Protein AF-W4VEY9-F1 (afdb_monomer_lite)

Secondary structure (DSSP, 8-state):
-HHHHHHHHHHHTHHHHHHTSTTTHHHHHHHHHHHHHHHHHHHHHHHT---HHHHHHHHHHHHHHHHHHHHHHHHHHTT-

InterPro domains:
  IPR020185 Spore morphogenesis/germination protein YwcE [PF17368] (1-50)

pLDDT: mean 70.79, std 9.49, range [47.09, 84.88]

Organism: NCBI:txid1298598

Foldseek 3Di:
DVVLVVVLVVLLCVLVVQCPDPPRVLVSVLCVVVSVLSVVVVVCCVPPRDDPVVVVVVVVVVVVSVVVSVVSVVVVVVVD

Radius of gyration: 14.62 Å; chains: 1; bounding box: 31×16×44 Å

Sequence (80 aa):
MDILLIFLLIFSFTPVLLWGGDNWKKTAIGQIPFVIGAWIVFYQYITVGIGSGQMYLWGNFYCKSDIWSYRFYHHFIRNA

Structure (mmCIF, N/CA/C/O backbone):
data_AF-W4VEY9-F1
#
_entry.id   AF-W4VEY9-F1
#
loop_
_atom_site.group_PDB
_atom_site.id
_atom_site.type_symbol
_atom_site.label_atom_id
_atom_site.label_alt_id
_atom_site.label_comp_id
_atom_site.label_asym_id
_atom_site.label_entity_id
_atom_site.label_seq_id
_atom_site.pdbx_PDB_ins_code
_atom_site.Cartn_x
_atom_site.Cartn_y
_atom_site.Cartn_z
_atom_site.occupancy
_atom_site.B_iso_or_equiv
_atom_site.auth_seq_id
_atom_site.auth_comp_id
_atom_site.auth_asym_id
_atom_site.auth_atom_id
_atom_site.pdbx_PDB_model_num
ATOM 1 N N . MET A 1 1 ? -0.841 -8.419 -17.775 1.00 64.06 1 MET A N 1
ATOM 2 C CA . MET A 1 1 ? -1.003 -7.374 -16.734 1.00 64.06 1 MET A CA 1
ATOM 3 C C . MET A 1 1 ? -2.233 -7.618 -15.859 1.00 64.06 1 MET A C 1
ATOM 5 O O . MET A 1 1 ? -2.352 -7.021 -14.797 1.00 64.06 1 MET A O 1
ATOM 9 N N . ASP A 1 2 ? -3.093 -8.554 -16.252 1.00 73.12 2 ASP A N 1
ATOM 10 C CA . ASP A 1 2 ? -4.409 -8.807 -15.657 1.00 73.12 2 ASP A CA 1
ATOM 11 C C . ASP A 1 2 ? -4.321 -9.459 -14.273 1.00 73.12 2 ASP A C 1
ATOM 13 O O . ASP A 1 2 ? -5.045 -9.089 -13.355 1.00 73.12 2 ASP A O 1
ATOM 17 N N . ILE A 1 3 ? -3.353 -10.362 -14.080 1.00 79.06 3 ILE A N 1
ATOM 18 C CA . ILE A 1 3 ? -3.125 -11.021 -12.789 1.00 79.06 3 ILE A CA 1
ATOM 19 C C 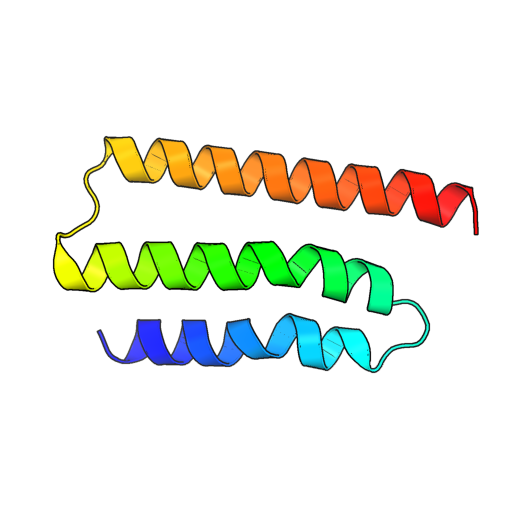. ILE A 1 3 ? -2.688 -10.023 -11.700 1.00 79.06 3 ILE A C 1
ATOM 21 O O . ILE A 1 3 ? -3.160 -10.102 -10.572 1.00 79.06 3 ILE A O 1
ATOM 25 N N . LEU A 1 4 ? -1.841 -9.037 -12.035 1.00 77.25 4 LEU A N 1
ATOM 26 C CA . LEU A 1 4 ? -1.358 -8.025 -11.084 1.00 77.25 4 LEU A CA 1
ATOM 27 C C . LEU A 1 4 ? -2.489 -7.103 -10.621 1.00 77.25 4 LEU A C 1
ATOM 29 O O . LEU A 1 4 ? -2.571 -6.785 -9.438 1.00 77.25 4 LEU A O 1
ATOM 33 N N . LEU A 1 5 ? -3.378 -6.719 -11.540 1.00 77.50 5 LEU A N 1
ATOM 34 C CA . LEU A 1 5 ? -4.569 -5.932 -11.227 1.00 77.50 5 LEU A CA 1
ATOM 35 C C . LEU A 1 5 ? -5.508 -6.699 -10.281 1.00 77.50 5 LEU A C 1
ATOM 37 O O . LEU A 1 5 ? -5.996 -6.131 -9.307 1.00 77.50 5 LEU A O 1
ATOM 41 N N . ILE A 1 6 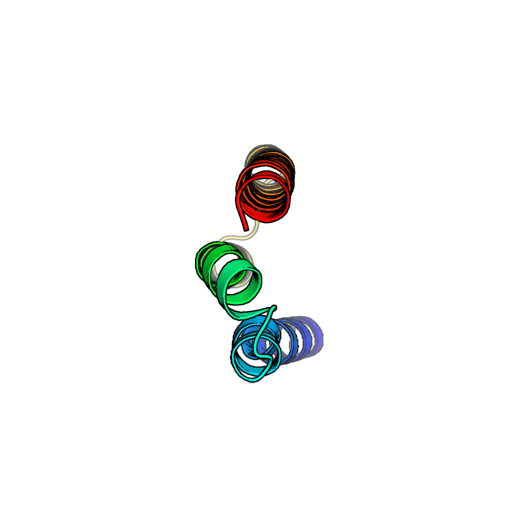? -5.728 -7.993 -10.540 1.00 80.88 6 ILE A N 1
ATOM 42 C CA . ILE A 1 6 ? -6.554 -8.862 -9.687 1.00 80.88 6 ILE A CA 1
ATOM 43 C C . ILE A 1 6 ? -5.957 -8.968 -8.278 1.00 80.88 6 ILE A C 1
ATOM 45 O O . ILE A 1 6 ? -6.679 -8.812 -7.294 1.00 80.88 6 ILE A O 1
ATOM 49 N N . PHE A 1 7 ? -4.641 -9.166 -8.165 1.00 78.62 7 PHE A N 1
ATOM 50 C CA . PHE A 1 7 ? -3.960 -9.183 -6.868 1.00 78.62 7 PHE A CA 1
ATOM 51 C C . PHE A 1 7 ? -4.089 -7.850 -6.127 1.00 78.62 7 PHE A C 1
ATOM 53 O O . PHE A 1 7 ? -4.380 -7.849 -4.932 1.00 78.62 7 PHE A O 1
ATOM 60 N N . LEU A 1 8 ? -3.925 -6.722 -6.822 1.00 84.88 8 LEU A N 1
ATOM 61 C CA . LEU A 1 8 ? -4.069 -5.392 -6.232 1.00 84.88 8 LEU A CA 1
ATOM 62 C C . LEU A 1 8 ? -5.499 -5.141 -5.738 1.00 84.88 8 LEU A C 1
ATOM 64 O O . LEU A 1 8 ? -5.690 -4.619 -4.641 1.00 84.88 8 LEU A O 1
ATOM 68 N N . LEU A 1 9 ? -6.505 -5.563 -6.505 1.00 83.81 9 LEU A N 1
ATOM 69 C CA . LEU A 1 9 ? -7.911 -5.492 -6.109 1.00 83.81 9 LEU A CA 1
ATOM 70 C C . LEU A 1 9 ? -8.183 -6.302 -4.841 1.00 83.81 9 LEU A C 1
ATOM 72 O O . LEU A 1 9 ? -8.730 -5.753 -3.891 1.00 83.81 9 LEU A O 1
ATOM 76 N N . ILE A 1 10 ? -7.752 -7.565 -4.784 1.00 84.38 10 ILE A N 1
ATOM 77 C CA . ILE A 1 10 ? -7.928 -8.412 -3.591 1.00 84.38 10 ILE A CA 1
ATOM 78 C C . ILE A 1 10 ? -7.217 -7.785 -2.385 1.00 84.38 10 ILE A C 1
ATOM 80 O O . ILE A 1 10 ? -7.799 -7.661 -1.308 1.00 84.38 10 ILE A O 1
ATOM 84 N N . PHE A 1 11 ? -5.988 -7.312 -2.585 1.00 83.25 11 PHE A N 1
ATOM 85 C CA . PHE A 1 11 ? -5.201 -6.653 -1.551 1.00 83.25 11 PHE A CA 1
ATOM 86 C C . PHE A 1 11 ? -5.861 -5.354 -1.040 1.00 83.25 11 PHE A C 1
ATOM 88 O O . PHE A 1 11 ? -5.777 -5.036 0.146 1.00 83.25 11 PHE A O 1
ATOM 95 N N . SER A 1 12 ? -6.597 -4.638 -1.894 1.00 84.75 12 SER A N 1
ATOM 96 C CA . SER A 1 12 ? -7.348 -3.426 -1.523 1.00 84.75 12 SER A CA 1
ATOM 97 C C . SER A 1 12 ? -8.447 -3.681 -0.487 1.00 84.75 12 SER A C 1
ATOM 99 O O . SER A 1 12 ? -8.804 -2.770 0.260 1.00 84.75 12 SER A O 1
ATOM 101 N N . PHE A 1 13 ? -8.978 -4.906 -0.414 1.00 84.81 13 PHE A N 1
ATOM 102 C CA . PHE A 1 13 ? -10.018 -5.282 0.551 1.00 84.81 13 PHE A CA 1
ATOM 103 C C . PHE A 1 13 ? -9.468 -5.630 1.940 1.00 84.81 13 PHE A C 1
ATOM 105 O O . PHE A 1 13 ? -10.237 -5.702 2.898 1.00 84.81 13 PHE A O 1
ATOM 112 N N . THR A 1 14 ? -8.152 -5.791 2.088 1.00 82.06 14 THR A N 1
ATOM 113 C CA . THR A 1 14 ? -7.494 -6.106 3.368 1.00 82.06 14 THR A CA 1
ATOM 114 C C . THR A 1 14 ? -7.866 -5.137 4.503 1.00 82.06 14 THR A C 1
ATOM 116 O O . THR A 1 14 ? -8.289 -5.611 5.559 1.00 82.06 14 THR A O 1
ATOM 119 N N . PRO A 1 15 ? -7.813 -3.797 4.337 1.00 76.50 15 PRO A N 1
ATOM 120 C CA . PRO A 1 15 ? -8.266 -2.876 5.380 1.00 76.50 15 PRO A CA 1
ATOM 121 C C . PRO A 1 15 ? -9.759 -3.014 5.699 1.00 76.50 15 PRO A C 1
ATOM 123 O O . PRO A 1 15 ? -10.127 -2.887 6.860 1.00 76.50 15 PRO A O 1
ATOM 126 N N . VAL A 1 16 ? -10.614 -3.320 4.717 1.00 81.56 16 VAL A N 1
ATOM 127 C CA . VAL A 1 16 ? -12.061 -3.516 4.937 1.00 81.56 16 VAL A CA 1
ATOM 128 C C . VAL A 1 16 ? -12.316 -4.758 5.794 1.00 81.56 16 VAL A C 1
ATOM 130 O O . VAL A 1 16 ? -13.100 -4.702 6.740 1.00 81.56 16 VAL A O 1
ATOM 133 N N . LEU A 1 17 ? -11.602 -5.853 5.520 1.00 78.62 17 LEU A N 1
ATOM 134 C CA . LEU A 1 17 ? -11.663 -7.086 6.311 1.00 78.62 17 LEU A CA 1
ATOM 135 C C . LEU A 1 17 ? -11.174 -6.868 7.750 1.00 78.62 17 LEU A C 1
ATOM 137 O O . LEU A 1 17 ? -11.771 -7.376 8.696 1.00 78.62 17 LEU A O 1
ATOM 141 N N . LEU A 1 18 ? -10.120 -6.069 7.927 1.00 74.38 18 LEU A N 1
ATOM 142 C CA . LEU A 1 18 ? -9.577 -5.726 9.244 1.00 74.38 18 LEU A CA 1
ATOM 143 C C . LEU A 1 18 ? -10.444 -4.707 10.004 1.00 74.38 18 LEU A C 1
ATOM 145 O O . LEU A 1 18 ? -10.394 -4.653 11.231 1.00 74.38 18 LEU A O 1
ATOM 149 N N . TRP A 1 19 ? -11.259 -3.912 9.309 1.00 77.06 19 TRP A N 1
ATOM 150 C CA . TRP A 1 19 ? -12.130 -2.907 9.927 1.00 77.06 19 TRP A CA 1
ATOM 151 C C . TRP A 1 19 ? -13.279 -3.522 10.738 1.00 77.06 19 TRP A C 1
ATOM 153 O O . TRP A 1 19 ? -13.758 -2.915 11.699 1.00 77.06 19 TRP A O 1
ATOM 163 N N . GLY A 1 20 ? -13.711 -4.729 10.362 1.00 71.50 20 GLY A N 1
ATOM 164 C CA . GLY A 1 20 ? -14.798 -5.458 11.018 1.00 71.50 20 GLY A CA 1
ATOM 165 C C . GLY A 1 20 ? -14.434 -6.086 12.369 1.00 71.50 20 GLY A C 1
ATOM 166 O O . GLY A 1 20 ? -15.335 -6.469 13.106 1.00 71.50 20 GLY A O 1
ATOM 167 N N . GLY A 1 21 ? -13.146 -6.188 12.715 1.00 71.06 21 GLY A N 1
ATOM 168 C CA . GLY A 1 21 ? -12.700 -6.750 13.992 1.00 71.06 21 GLY A CA 1
ATOM 169 C C . GLY A 1 21 ? -12.541 -5.686 15.079 1.00 71.06 21 GLY A C 1
ATOM 170 O O . GLY A 1 21 ? -11.871 -4.673 14.861 1.00 71.06 21 GLY A O 1
ATOM 171 N N . ASP A 1 22 ? -13.078 -5.936 16.276 1.00 62.56 22 ASP A N 1
ATOM 172 C CA . ASP A 1 22 ? -13.050 -4.992 17.410 1.00 62.56 22 ASP A CA 1
ATOM 173 C C . ASP A 1 22 ? -11.636 -4.524 17.795 1.00 62.56 22 ASP A C 1
ATOM 175 O O . ASP A 1 22 ? -11.442 -3.372 18.179 1.00 62.56 22 ASP A O 1
ATOM 179 N N . ASN A 1 23 ? -10.625 -5.374 17.590 1.00 67.69 23 ASN A N 1
ATOM 180 C CA . ASN A 1 23 ? -9.224 -5.082 17.912 1.00 67.69 23 ASN A CA 1
ATOM 181 C C . ASN A 1 23 ? -8.362 -4.695 16.696 1.00 67.69 23 ASN A C 1
ATOM 183 O O . ASN A 1 23 ? -7.200 -4.322 16.860 1.00 67.69 23 ASN A O 1
ATOM 187 N N . TRP A 1 24 ? -8.898 -4.766 15.472 1.00 68.12 24 TRP A N 1
ATOM 188 C CA . TRP A 1 24 ? -8.112 -4.646 14.232 1.00 68.12 24 TRP A CA 1
ATOM 189 C C . TRP A 1 24 ? -8.357 -3.349 13.456 1.00 68.12 24 TRP A C 1
ATOM 191 O O . TRP A 1 24 ? -7.622 -3.050 12.514 1.00 68.12 24 TRP A O 1
ATOM 201 N N . LYS A 1 25 ? -9.289 -2.504 13.919 1.00 68.44 25 LYS A N 1
ATOM 202 C CA . LYS A 1 25 ? -9.542 -1.159 13.366 1.00 68.44 25 LYS A CA 1
ATOM 203 C C . LYS A 1 25 ? -8.280 -0.295 13.275 1.00 68.44 25 LYS A C 1
ATOM 205 O O . LYS A 1 25 ? -8.085 0.411 12.293 1.00 68.44 25 LYS A O 1
ATOM 210 N N . LYS A 1 26 ? -7.386 -0.371 14.267 1.00 68.19 26 LYS A N 1
ATOM 211 C CA . LYS A 1 26 ? -6.124 0.396 14.270 1.00 68.19 26 LYS A CA 1
ATOM 212 C C . LYS A 1 26 ? -5.158 -0.087 13.179 1.00 68.19 26 LYS A C 1
ATOM 214 O O . LYS A 1 26 ? -4.544 0.732 12.501 1.00 68.19 26 LYS A O 1
ATOM 219 N N . THR A 1 27 ? -5.078 -1.400 12.959 1.00 71.75 27 THR A N 1
ATOM 220 C CA . THR A 1 27 ? -4.302 -2.000 11.860 1.00 71.75 27 THR A CA 1
ATOM 221 C C . THR A 1 27 ? -4.901 -1.651 10.505 1.00 71.75 27 THR A C 1
ATOM 223 O O . THR A 1 27 ? -4.165 -1.331 9.575 1.00 71.75 27 THR A O 1
ATOM 226 N N . ALA A 1 28 ? -6.232 -1.645 10.401 1.00 73.56 28 ALA A N 1
ATOM 227 C CA . ALA A 1 28 ? -6.934 -1.256 9.185 1.00 73.56 28 ALA A CA 1
ATOM 228 C C . ALA A 1 28 ? -6.597 0.186 8.771 1.00 73.56 28 ALA A C 1
ATOM 230 O O . ALA A 1 28 ? -6.309 0.430 7.604 1.00 73.56 28 ALA A O 1
ATOM 231 N N . ILE A 1 29 ? -6.530 1.124 9.726 1.00 73.94 29 ILE A N 1
ATOM 232 C CA . ILE A 1 29 ? -6.124 2.516 9.462 1.00 73.94 29 ILE A CA 1
A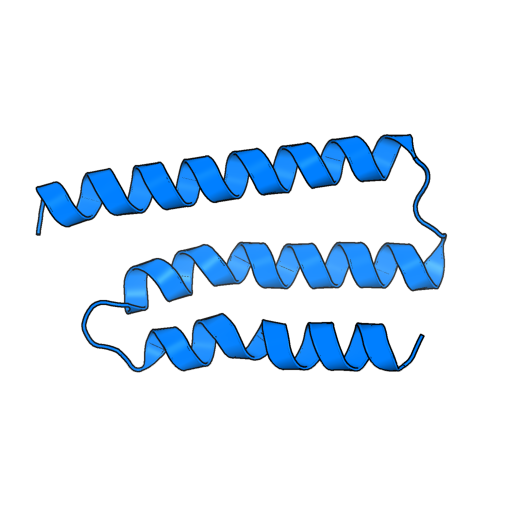TOM 233 C C . ILE A 1 29 ? -4.681 2.595 8.938 1.00 73.94 29 ILE A C 1
ATOM 235 O O . ILE A 1 29 ? -4.422 3.330 7.988 1.00 73.94 29 ILE A O 1
ATOM 239 N N . GLY A 1 30 ? -3.751 1.816 9.503 1.00 72.06 30 GLY A N 1
ATOM 240 C CA . GLY A 1 30 ? -2.361 1.751 9.026 1.00 72.06 30 GLY A CA 1
ATOM 241 C C . GLY A 1 30 ? -2.211 1.138 7.627 1.00 72.06 30 GLY A C 1
ATOM 242 O O . GLY A 1 30 ? -1.269 1.460 6.905 1.00 72.06 30 GLY A O 1
ATOM 243 N N . GLN A 1 31 ? -3.161 0.300 7.213 1.00 74.19 31 GLN A N 1
ATOM 244 C CA . GLN A 1 31 ? -3.186 -0.346 5.897 1.00 74.19 31 GLN A CA 1
ATOM 245 C C . GLN A 1 31 ? -3.730 0.566 4.782 1.00 74.19 31 GLN A C 1
ATOM 247 O O . GLN A 1 31 ? -3.376 0.381 3.620 1.00 74.19 31 GLN A O 1
ATOM 252 N N . ILE A 1 32 ? -4.541 1.581 5.102 1.00 78.69 32 ILE A N 1
ATOM 253 C CA . ILE A 1 32 ? -5.076 2.541 4.116 1.00 78.69 32 ILE A CA 1
ATOM 254 C C . ILE A 1 32 ? -3.963 3.247 3.308 1.00 78.69 32 ILE A C 1
ATOM 256 O O . ILE A 1 32 ? -4.001 3.175 2.077 1.00 78.69 32 ILE A O 1
ATOM 260 N N . PRO A 1 33 ? -2.948 3.891 3.926 1.00 75.50 33 PRO A N 1
ATOM 261 C CA . PRO A 1 33 ? -1.868 4.533 3.172 1.00 75.50 33 PRO A CA 1
ATOM 262 C C . PRO A 1 33 ? -1.019 3.530 2.377 1.00 75.50 33 PRO A C 1
ATOM 264 O O . PRO A 1 33 ? -0.487 3.885 1.326 1.00 75.50 33 PRO A O 1
ATOM 267 N N . PHE A 1 34 ? -0.935 2.274 2.828 1.00 77.25 34 PHE A N 1
ATOM 268 C CA . PHE A 1 34 ? -0.257 1.207 2.093 1.00 77.25 34 PHE A CA 1
ATOM 269 C C . PHE A 1 34 ? -1.005 0.861 0.796 1.00 77.25 34 PHE A C 1
ATOM 271 O O . PHE A 1 34 ? -0.392 0.809 -0.270 1.00 77.25 34 PHE A O 1
ATOM 278 N N . VAL A 1 35 ? -2.330 0.671 0.858 1.00 82.62 35 VAL A N 1
ATOM 279 C CA . VAL A 1 35 ? -3.157 0.380 -0.329 1.00 82.62 35 VAL A CA 1
ATOM 280 C C . VAL A 1 35 ? -3.066 1.525 -1.339 1.00 82.62 35 VAL A C 1
ATOM 282 O O . VAL A 1 35 ? -2.863 1.278 -2.526 1.00 82.62 35 VAL A O 1
ATOM 285 N N . ILE A 1 36 ? -3.135 2.778 -0.878 1.00 83.19 36 ILE A N 1
ATOM 286 C CA . ILE A 1 36 ? -2.976 3.959 -1.742 1.00 83.19 36 ILE A CA 1
ATOM 287 C C . ILE A 1 36 ? -1.603 3.952 -2.432 1.00 83.19 36 ILE A C 1
ATOM 289 O O . ILE A 1 36 ? -1.521 4.162 -3.642 1.00 83.19 36 ILE A O 1
ATOM 293 N N . GLY A 1 37 ? -0.529 3.665 -1.690 1.00 80.69 37 GLY A N 1
ATOM 294 C CA . GLY A 1 37 ? 0.819 3.554 -2.248 1.00 80.69 37 GLY A CA 1
ATOM 295 C C . GLY A 1 37 ? 0.927 2.472 -3.326 1.00 80.69 37 GLY A C 1
ATOM 296 O O . GLY A 1 37 ? 1.459 2.729 -4.405 1.00 80.69 37 GLY A O 1
ATOM 297 N N . ALA A 1 38 ? 0.346 1.298 -3.083 1.00 82.12 38 ALA A N 1
ATOM 298 C CA . ALA A 1 38 ? 0.333 0.198 -4.045 1.00 82.12 38 ALA A CA 1
ATOM 299 C C . ALA A 1 38 ? -0.392 0.568 -5.356 1.00 82.12 38 ALA A C 1
ATOM 301 O O . ALA A 1 38 ? 0.093 0.234 -6.438 1.00 82.12 38 ALA A O 1
ATOM 302 N N . TRP A 1 39 ? -1.499 1.317 -5.283 1.00 84.00 39 TRP A N 1
ATOM 303 C CA . TRP A 1 39 ? -2.202 1.827 -6.469 1.00 84.00 39 TRP A CA 1
ATOM 304 C C . TRP A 1 39 ? -1.373 2.840 -7.265 1.00 84.00 39 TRP A C 1
ATOM 306 O O . TRP A 1 39 ? -1.365 2.785 -8.495 1.00 84.00 39 TRP A O 1
ATOM 316 N N . ILE A 1 40 ? -0.630 3.722 -6.593 1.00 83.00 40 ILE A N 1
ATOM 317 C CA . ILE A 1 40 ? 0.259 4.691 -7.255 1.00 83.00 40 ILE A CA 1
ATOM 318 C C . ILE A 1 40 ? 1.398 3.971 -7.988 1.00 83.00 40 ILE A C 1
ATOM 320 O O . ILE A 1 40 ? 1.674 4.284 -9.148 1.00 83.00 40 ILE A O 1
ATOM 324 N N . VAL A 1 41 ? 2.027 2.979 -7.347 1.00 78.25 41 VAL A N 1
ATOM 325 C CA . VAL A 1 41 ? 3.069 2.139 -7.969 1.00 78.25 41 VAL A CA 1
ATOM 326 C C . VAL A 1 41 ? 2.521 1.424 -9.187 1.00 78.25 41 VAL A C 1
ATOM 328 O O . VAL A 1 41 ? 3.147 1.428 -10.244 1.00 78.25 41 VAL A O 1
ATOM 331 N N . PHE A 1 42 ? 1.350 0.810 -9.043 1.00 81.81 42 PHE A N 1
ATOM 332 C CA . PHE A 1 42 ? 0.716 0.088 -10.129 1.00 81.81 42 PHE A CA 1
ATOM 333 C C . PHE A 1 42 ? 0.412 1.017 -11.307 1.00 81.81 42 PHE A C 1
ATOM 335 O O . PHE A 1 42 ? 0.732 0.675 -12.443 1.00 81.81 42 PHE A O 1
ATOM 342 N N . TYR A 1 43 ? -0.105 2.220 -11.040 1.00 81.75 43 TYR A N 1
ATOM 343 C CA . TYR A 1 43 ? -0.338 3.235 -12.065 1.00 81.75 43 TYR A CA 1
ATOM 344 C C . TYR A 1 43 ? 0.960 3.667 -12.766 1.00 81.75 43 TYR A C 1
ATOM 346 O O . TYR A 1 43 ? 1.000 3.764 -13.991 1.00 81.75 43 TYR A O 1
ATOM 354 N N . GLN A 1 44 ? 2.051 3.877 -12.027 1.00 78.19 44 GLN A N 1
ATOM 355 C CA . GLN A 1 44 ? 3.360 4.189 -12.620 1.00 78.19 44 GLN A CA 1
ATOM 356 C C . GLN A 1 44 ? 3.914 3.028 -13.455 1.00 78.19 44 GLN A C 1
ATOM 358 O O . GLN A 1 44 ? 4.457 3.246 -14.540 1.00 78.19 44 GLN A O 1
ATOM 363 N N . TYR A 1 45 ? 3.735 1.792 -12.986 1.00 78.12 45 TYR A N 1
ATOM 364 C CA . TYR A 1 45 ? 4.157 0.585 -13.690 1.00 78.12 45 TYR A CA 1
ATOM 365 C C . TYR A 1 45 ? 3.479 0.435 -15.052 1.00 78.12 45 TYR A C 1
ATOM 367 O O . TYR A 1 45 ? 4.158 0.126 -16.029 1.00 78.12 45 TYR A O 1
ATOM 375 N N . ILE A 1 46 ? 2.170 0.691 -15.133 1.00 75.88 46 ILE A N 1
ATOM 376 C CA . ILE A 1 46 ? 1.402 0.565 -16.382 1.00 75.88 46 ILE A CA 1
ATOM 377 C C . ILE A 1 46 ? 1.566 1.762 -17.333 1.00 75.88 46 ILE A C 1
ATOM 379 O O . ILE A 1 46 ? 1.377 1.590 -18.533 1.00 75.88 46 ILE A O 1
ATOM 383 N N . THR A 1 47 ? 1.905 2.958 -16.832 1.00 77.56 47 THR A N 1
ATOM 384 C CA . THR A 1 47 ? 1.975 4.183 -17.658 1.00 77.56 47 THR A CA 1
ATOM 385 C C . THR A 1 47 ? 3.368 4.517 -18.183 1.00 77.56 47 THR A C 1
ATOM 387 O O . THR A 1 47 ? 3.487 4.960 -19.322 1.00 77.56 47 THR A O 1
ATOM 390 N N . VAL A 1 48 ? 4.417 4.335 -17.376 1.00 73.88 48 VAL A N 1
ATOM 391 C CA . VAL A 1 48 ? 5.783 4.790 -17.718 1.00 73.88 48 VAL A CA 1
ATOM 392 C C . VAL A 1 48 ? 6.821 3.670 -17.569 1.00 73.88 48 VAL A C 1
ATOM 394 O O . VAL A 1 48 ? 7.905 3.751 -18.142 1.00 73.88 48 VAL A O 1
ATOM 397 N N . GLY A 1 49 ? 6.480 2.598 -16.845 1.00 67.62 49 GLY A N 1
ATOM 398 C CA . GLY A 1 49 ? 7.422 1.558 -16.439 1.00 67.62 49 GLY A CA 1
ATOM 399 C C . GLY A 1 49 ? 8.268 2.005 -15.241 1.00 67.62 49 GLY A C 1
ATOM 400 O O . GLY A 1 49 ? 8.654 3.165 -15.119 1.00 67.62 49 GLY A O 1
ATOM 401 N N . ILE A 1 50 ? 8.546 1.085 -14.314 1.00 67.44 50 ILE A N 1
ATOM 402 C CA . ILE A 1 50 ? 9.316 1.393 -13.099 1.00 67.44 50 ILE A CA 1
ATOM 403 C C . ILE A 1 50 ? 10.804 1.184 -13.376 1.00 67.44 50 ILE A C 1
ATOM 405 O O . ILE A 1 50 ? 11.251 0.060 -13.606 1.00 67.44 50 ILE A O 1
ATOM 409 N N . GLY A 1 51 ? 11.581 2.265 -13.312 1.00 68.75 51 GLY A N 1
ATOM 410 C CA . GLY A 1 51 ? 13.042 2.193 -13.330 1.00 68.75 51 GLY A CA 1
ATOM 411 C C . GLY A 1 51 ? 13.601 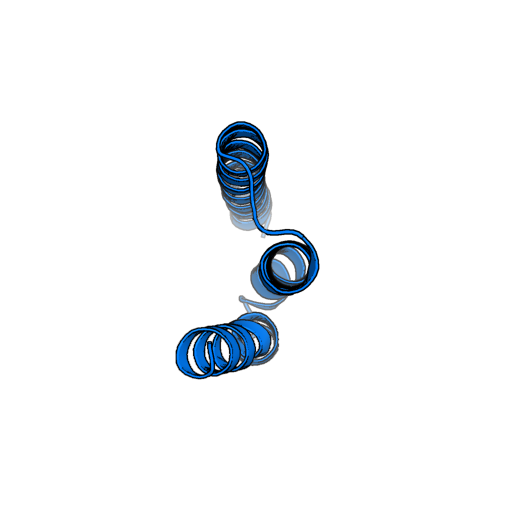1.611 -12.025 1.00 68.75 51 GLY A C 1
ATOM 412 O O . GLY A 1 51 ? 13.052 1.829 -10.944 1.00 68.75 51 GLY A O 1
ATOM 413 N N . SER A 1 52 ? 14.737 0.913 -12.101 1.00 63.12 52 SER A N 1
ATOM 414 C CA . SER A 1 52 ? 15.376 0.221 -10.965 1.00 63.12 52 SER A CA 1
ATOM 415 C C . SER A 1 52 ? 15.608 1.108 -9.728 1.00 63.12 52 SER A C 1
ATOM 417 O O . SER A 1 52 ? 15.430 0.653 -8.599 1.00 63.12 52 SER A O 1
ATOM 419 N N . GLY A 1 53 ? 15.924 2.395 -9.917 1.00 63.94 53 GLY A N 1
ATOM 420 C CA . GLY A 1 53 ? 16.103 3.355 -8.818 1.00 63.94 53 GLY A CA 1
ATOM 421 C C . GLY A 1 53 ? 14.811 3.725 -8.072 1.00 63.94 53 GLY A C 1
ATOM 422 O O . GLY A 1 53 ? 14.841 3.973 -6.867 1.00 63.94 53 GLY A O 1
ATOM 423 N N . GLN A 1 54 ? 13.659 3.709 -8.748 1.00 62.62 54 GLN A N 1
ATOM 424 C CA . GLN A 1 54 ? 12.358 3.979 -8.121 1.00 62.62 54 GLN A CA 1
ATOM 425 C C . GLN A 1 54 ? 11.868 2.776 -7.309 1.00 62.62 54 GLN A C 1
ATOM 427 O O . GLN A 1 54 ? 11.273 2.950 -6.247 1.00 62.62 54 GLN A O 1
ATOM 432 N N . MET A 1 55 ? 12.198 1.559 -7.750 1.00 63.72 55 MET A N 1
ATOM 433 C CA . MET A 1 55 ? 11.956 0.321 -7.003 1.00 63.72 55 MET A CA 1
ATOM 434 C C . MET A 1 55 ? 12.628 0.344 -5.619 1.00 63.72 55 MET A C 1
ATOM 436 O O . MET A 1 55 ? 12.041 -0.104 -4.636 1.00 63.72 55 MET A O 1
ATOM 440 N N . TYR A 1 56 ? 13.825 0.933 -5.524 1.00 61.03 56 TYR A N 1
ATOM 441 C CA . TYR A 1 56 ? 14.562 1.068 -4.265 1.00 61.03 56 TYR A CA 1
ATOM 442 C C . TYR A 1 56 ? 13.899 2.057 -3.296 1.00 61.03 56 TYR A C 1
ATOM 444 O O . TYR A 1 56 ? 13.794 1.787 -2.100 1.00 61.03 56 TYR A O 1
ATOM 452 N N . LEU A 1 57 ? 13.404 3.189 -3.807 1.00 62.28 57 LEU A N 1
ATOM 453 C CA . LEU A 1 57 ? 12.669 4.182 -3.014 1.00 62.28 57 LEU A CA 1
ATOM 454 C C . LEU A 1 57 ? 11.350 3.616 -2.483 1.00 62.28 57 LEU A C 1
ATOM 456 O O . LEU A 1 57 ? 11.027 3.823 -1.313 1.00 62.28 57 LEU A O 1
ATOM 460 N N . TRP A 1 58 ? 10.639 2.842 -3.305 1.00 64.75 58 TRP A N 1
ATOM 461 C CA . TRP A 1 58 ? 9.427 2.143 -2.890 1.00 64.75 58 TRP A CA 1
ATOM 462 C C . TRP A 1 58 ? 9.710 1.042 -1.871 1.00 64.75 58 TRP A C 1
ATOM 464 O O . TRP A 1 58 ? 9.058 1.017 -0.834 1.00 64.75 58 TRP A O 1
ATOM 474 N N . GLY A 1 59 ? 10.722 0.193 -2.080 1.00 64.56 59 GLY A N 1
ATOM 475 C CA . GLY A 1 59 ? 11.129 -0.810 -1.086 1.00 64.56 59 GLY A CA 1
ATOM 476 C C . GLY A 1 59 ? 11.483 -0.193 0.274 1.00 64.56 59 GLY A C 1
ATOM 477 O O . GLY A 1 59 ? 11.115 -0.718 1.324 1.00 64.56 59 GLY A O 1
ATOM 478 N N . ASN A 1 60 ? 12.125 0.976 0.266 1.00 64.06 60 ASN A N 1
ATOM 479 C CA . ASN A 1 60 ? 12.461 1.718 1.481 1.00 64.06 60 ASN A CA 1
ATOM 480 C C . ASN A 1 60 ? 11.224 2.378 2.126 1.00 64.06 60 ASN A C 1
ATOM 482 O O . ASN A 1 60 ? 11.126 2.447 3.351 1.00 64.06 60 ASN A O 1
ATOM 486 N N . PHE A 1 61 ? 10.258 2.828 1.318 1.00 66.06 61 PHE A N 1
ATOM 487 C CA . PHE A 1 61 ? 8.957 3.303 1.795 1.00 66.06 61 PHE A CA 1
ATOM 488 C C . PHE A 1 61 ? 8.164 2.173 2.461 1.00 66.06 61 PHE A C 1
ATOM 490 O O . PHE A 1 61 ? 7.688 2.357 3.578 1.00 66.06 61 PHE A O 1
ATOM 497 N N . TYR A 1 62 ? 8.118 0.989 1.842 1.00 65.56 62 TYR A N 1
ATOM 498 C CA . TYR A 1 62 ? 7.489 -0.207 2.406 1.00 65.56 62 TYR A CA 1
ATOM 499 C C . TYR A 1 62 ? 8.124 -0.599 3.743 1.00 65.56 62 TYR A C 1
ATOM 501 O O . TYR A 1 62 ? 7.425 -0.666 4.751 1.00 65.56 62 TYR A O 1
ATOM 509 N N . CYS A 1 63 ? 9.454 -0.713 3.794 1.00 64.25 63 CYS A N 1
ATOM 510 C CA . CYS A 1 63 ? 10.188 -1.048 5.018 1.00 64.25 63 CYS A CA 1
ATOM 511 C C . CYS A 1 63 ? 9.927 -0.041 6.155 1.00 64.25 63 CYS A C 1
ATOM 513 O O . CYS A 1 63 ? 9.681 -0.421 7.301 1.00 64.25 63 CYS A O 1
ATOM 515 N N . LYS A 1 64 ? 9.907 1.261 5.842 1.00 66.06 64 LYS A N 1
ATOM 516 C CA . LYS A 1 64 ? 9.586 2.303 6.828 1.00 66.06 64 LYS A CA 1
ATOM 517 C C . LYS A 1 64 ?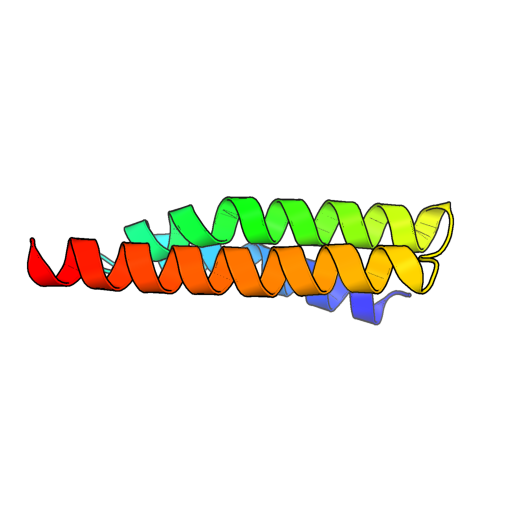 8.123 2.277 7.251 1.00 66.06 64 LYS A C 1
ATOM 519 O O . LYS A 1 64 ? 7.856 2.493 8.429 1.00 66.06 64 LYS A O 1
ATOM 524 N N . SER A 1 65 ? 7.197 2.017 6.330 1.00 63.44 65 SER A N 1
ATOM 525 C CA . SER A 1 65 ? 5.767 1.927 6.632 1.00 63.44 65 SER A CA 1
ATOM 526 C C . SER A 1 65 ? 5.449 0.728 7.525 1.00 63.44 65 SER A C 1
ATOM 528 O O . SER A 1 65 ? 4.694 0.885 8.480 1.00 63.44 65 SER A O 1
ATOM 530 N N . ASP A 1 66 ? 6.116 -0.410 7.317 1.00 63.62 66 ASP A N 1
ATOM 531 C CA . ASP A 1 66 ? 6.010 -1.577 8.191 1.00 63.62 66 ASP A CA 1
ATOM 532 C C . ASP A 1 66 ? 6.594 -1.280 9.567 1.00 63.62 66 ASP A C 1
ATOM 534 O O . ASP A 1 66 ? 5.916 -1.484 10.569 1.00 63.62 66 ASP A O 1
ATOM 538 N N . ILE A 1 67 ? 7.803 -0.713 9.650 1.00 66.00 67 ILE A N 1
ATOM 539 C CA . ILE A 1 67 ? 8.405 -0.289 10.927 1.00 66.00 67 ILE A CA 1
ATOM 540 C C . ILE A 1 67 ? 7.495 0.691 11.673 1.00 66.00 67 ILE A C 1
ATOM 542 O O . ILE A 1 67 ? 7.385 0.620 12.901 1.00 66.00 67 ILE A O 1
ATOM 546 N N . TRP A 1 68 ? 6.840 1.601 10.952 1.00 59.34 68 TRP A N 1
ATOM 547 C CA . TRP A 1 68 ? 5.886 2.536 11.533 1.00 59.34 68 TRP A CA 1
ATOM 548 C C . TRP A 1 68 ? 4.653 1.801 12.048 1.00 59.34 68 TRP A C 1
ATOM 550 O O . TRP A 1 68 ? 4.287 2.012 13.199 1.00 59.34 68 TRP A O 1
ATOM 560 N N . SER A 1 69 ? 4.097 0.871 11.268 1.00 61.12 69 SER A N 1
ATOM 561 C CA . SER A 1 69 ? 3.003 -0.017 11.679 1.00 61.12 69 SER A CA 1
ATOM 562 C C . SER A 1 69 ? 3.365 -0.824 12.930 1.00 61.12 69 SER A C 1
ATOM 564 O O . SER A 1 69 ? 2.617 -0.793 13.902 1.00 61.12 69 SER A O 1
ATOM 566 N N . TYR A 1 70 ? 4.548 -1.449 12.979 1.00 62.59 70 TYR A N 1
ATOM 567 C CA . TYR A 1 70 ? 5.057 -2.188 14.141 1.00 62.59 70 TYR A CA 1
ATOM 568 C C . TYR A 1 70 ? 5.238 -1.287 15.370 1.00 62.59 70 TYR A C 1
ATOM 570 O O . TYR A 1 70 ? 4.824 -1.662 16.468 1.00 62.59 70 TYR A O 1
ATOM 578 N N . ARG A 1 71 ? 5.812 -0.084 15.216 1.00 60.00 71 ARG A N 1
ATOM 579 C CA . ARG A 1 71 ? 5.940 0.889 16.319 1.00 60.00 71 ARG A CA 1
ATOM 580 C C . ARG A 1 71 ? 4.582 1.378 16.812 1.00 60.00 71 ARG A C 1
ATOM 582 O O . ARG A 1 71 ? 4.399 1.494 18.021 1.00 60.00 71 ARG A O 1
ATOM 589 N N . PHE A 1 72 ? 3.641 1.636 15.907 1.00 59.44 72 PHE A N 1
ATOM 590 C CA . PHE A 1 72 ? 2.277 2.039 16.248 1.00 59.44 72 PHE A CA 1
ATOM 591 C C . PHE A 1 72 ? 1.559 0.921 17.011 1.00 59.44 72 PHE A C 1
ATOM 593 O O . PHE A 1 72 ? 0.974 1.161 18.065 1.00 59.44 72 PHE A O 1
ATOM 600 N N . TYR A 1 73 ? 1.685 -0.318 16.536 1.00 58.09 73 TYR A N 1
ATOM 601 C CA . TYR A 1 73 ? 1.109 -1.502 17.168 1.00 58.09 73 TYR A CA 1
ATOM 602 C C . TYR A 1 73 ? 1.643 -1.696 18.593 1.00 58.09 73 TYR A C 1
ATOM 604 O O . TYR A 1 73 ? 0.876 -1.840 19.544 1.00 58.09 73 TYR A O 1
ATOM 612 N N . HIS A 1 74 ? 2.962 -1.603 18.770 1.00 59.09 74 HIS A N 1
ATOM 613 C CA . HIS A 1 74 ? 3.610 -1.820 20.062 1.00 59.09 74 HIS A CA 1
ATOM 614 C C . HIS A 1 74 ? 3.380 -0.678 21.066 1.00 59.09 74 HIS A C 1
ATOM 616 O O . HIS A 1 74 ? 3.375 -0.917 22.277 1.00 59.09 74 HIS A O 1
ATOM 622 N N . HIS A 1 75 ? 3.200 0.555 20.581 1.00 57.75 75 HIS A N 1
ATOM 623 C CA . HIS A 1 75 ? 2.904 1.721 21.414 1.00 57.75 75 HIS A CA 1
ATOM 624 C C . HIS A 1 75 ? 1.437 1.759 21.861 1.00 57.75 75 HIS A C 1
ATOM 626 O O . HIS A 1 75 ? 1.152 2.259 22.942 1.00 57.75 75 HIS A O 1
ATOM 632 N N . PHE A 1 76 ? 0.504 1.199 21.084 1.00 51.56 76 PHE A N 1
ATOM 633 C CA . PHE A 1 76 ? -0.911 1.164 21.462 1.00 51.56 76 PHE A CA 1
ATOM 634 C C . PHE A 1 76 ? -1.338 -0.112 22.198 1.00 51.56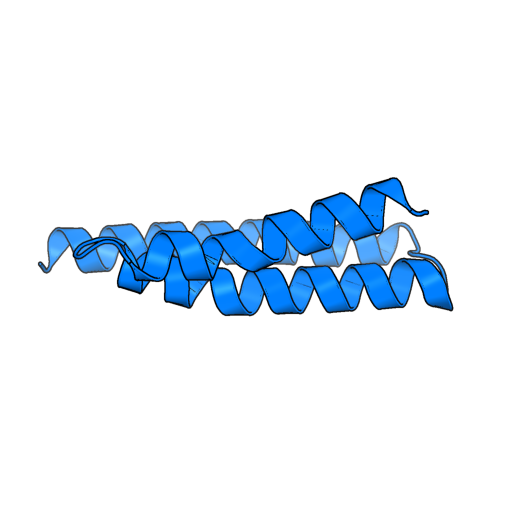 76 PHE A C 1
ATOM 636 O O . PHE A 1 76 ? -2.205 0.001 23.051 1.00 51.56 76 PHE A O 1
ATOM 643 N N . ILE A 1 77 ? -0.738 -1.287 21.947 1.00 53.72 77 ILE A N 1
ATOM 644 C CA . ILE A 1 77 ? -1.009 -2.505 22.749 1.00 53.72 77 ILE A CA 1
ATOM 645 C C . ILE A 1 77 ? -0.478 -2.371 24.179 1.00 53.72 77 ILE A C 1
ATOM 647 O O . ILE A 1 77 ? -1.076 -2.897 25.105 1.00 53.72 77 ILE A O 1
ATOM 651 N N . ARG A 1 78 ? 0.629 -1.649 24.389 1.00 51.66 78 ARG A N 1
ATOM 652 C CA . ARG A 1 78 ? 1.122 -1.364 25.747 1.00 51.66 78 ARG A CA 1
ATOM 653 C C . ARG A 1 78 ? 0.254 -0.373 26.530 1.00 51.66 78 ARG A C 1
ATOM 655 O O . ARG A 1 78 ? 0.425 -0.281 27.737 1.00 51.66 78 ARG A O 1
ATOM 662 N N . ASN A 1 79 ? -0.609 0.378 25.847 1.00 47.09 79 ASN A N 1
ATOM 663 C CA . ASN A 1 79 ? -1.401 1.475 26.411 1.00 47.09 79 ASN A CA 1
ATOM 664 C C . ASN A 1 79 ? -2.922 1.247 26.261 1.00 47.09 79 ASN A C 1
ATOM 666 O O . ASN A 1 79 ? -3.690 2.197 26.406 1.00 47.09 79 ASN A O 1
ATOM 670 N N . ALA A 1 80 ? -3.345 0.029 25.914 1.00 51.03 80 ALA A N 1
ATOM 671 C CA . ALA A 1 80 ? -4.739 -0.417 25.869 1.00 51.03 80 ALA A CA 1
ATOM 672 C C . ALA A 1 80 ? -4.964 -1.439 26.985 1.00 51.03 80 ALA A C 1
ATOM 674 O O . ALA A 1 80 ? -6.069 -1.412 27.563 1.00 51.03 80 ALA A O 1
#